Protein AF-A0A2M8DTI6-F1 (afdb_monomer_lite)

pLDDT: mean 88.86, std 4.62, range [56.59, 95.25]

Structure (mmCIF, N/CA/C/O backbone):
data_AF-A0A2M8DTI6-F1
#
_entry.id   AF-A0A2M8DTI6-F1
#
loop_
_atom_site.group_PDB
_atom_site.id
_atom_site.type_symbol
_atom_site.label_atom_id
_atom_site.label_alt_id
_atom_site.label_comp_id
_atom_site.label_asym_id
_atom_site.label_entity_id
_atom_site.label_seq_id
_atom_site.pdbx_PDB_ins_code
_atom_site.Cartn_x
_atom_site.Cartn_y
_atom_site.Cartn_z
_atom_site.occupancy
_atom_site.B_iso_or_equiv
_atom_site.auth_seq_id
_atom_site.auth_comp_id
_atom_site.auth_asym_id
_atom_site.auth_atom_id
_atom_site.pdbx_PDB_model_num
ATOM 1 N N . MET A 1 1 ? -1.797 -9.289 8.856 1.00 75.50 1 MET A N 1
ATOM 2 C CA . MET A 1 1 ? -1.494 -8.590 7.591 1.00 75.50 1 MET A CA 1
ATOM 3 C C . MET A 1 1 ? -0.466 -7.522 7.905 1.00 75.50 1 MET A C 1
ATOM 5 O O . MET A 1 1 ? -0.610 -6.855 8.918 1.00 75.50 1 MET A O 1
ATOM 9 N N . SER A 1 2 ? 0.569 -7.408 7.087 1.00 82.31 2 SER A N 1
ATOM 10 C CA . SER A 1 2 ? 1.575 -6.344 7.121 1.00 82.31 2 SER A CA 1
ATOM 11 C C . SER A 1 2 ? 1.813 -5.840 5.700 1.00 82.31 2 SER A C 1
ATOM 13 O O . SER A 1 2 ? 1.447 -6.525 4.740 1.00 82.31 2 SER A O 1
ATOM 15 N N . ASN A 1 3 ? 2.512 -4.713 5.567 1.00 80.06 3 ASN A N 1
ATOM 16 C CA . ASN A 1 3 ? 2.918 -4.168 4.270 1.00 80.06 3 ASN A CA 1
ATOM 17 C C . ASN A 1 3 ? 3.797 -5.120 3.424 1.00 80.06 3 ASN A C 1
ATOM 19 O O . ASN A 1 3 ? 4.052 -4.822 2.270 1.00 80.06 3 ASN A O 1
ATOM 23 N N . LEU A 1 4 ? 4.249 -6.257 3.973 1.00 82.75 4 LEU A N 1
ATOM 24 C CA . LEU A 1 4 ? 5.080 -7.252 3.278 1.00 82.75 4 LEU A CA 1
ATOM 25 C C . LEU A 1 4 ? 4.385 -8.610 3.096 1.00 82.75 4 LEU A C 1
ATOM 27 O O . LEU A 1 4 ? 4.936 -9.515 2.484 1.00 82.75 4 LEU A O 1
ATOM 31 N N . SER A 1 5 ? 3.187 -8.791 3.658 1.00 82.00 5 SER A N 1
ATOM 32 C CA . SER A 1 5 ? 2.543 -10.115 3.736 1.00 82.00 5 SER A CA 1
ATOM 33 C C . SER A 1 5 ? 1.843 -10.578 2.450 1.00 82.00 5 SER A C 1
ATOM 35 O O . SER A 1 5 ? 1.283 -11.674 2.422 1.00 82.00 5 SER A O 1
ATOM 37 N N . GLY A 1 6 ? 1.837 -9.749 1.404 1.00 80.38 6 GLY A N 1
ATOM 38 C CA . GLY A 1 6 ? 1.182 -10.066 0.139 1.00 80.38 6 GLY A CA 1
ATOM 39 C C . GLY A 1 6 ? 2.058 -10.955 -0.740 1.00 80.38 6 GLY A C 1
ATOM 40 O O . GLY A 1 6 ? 3.279 -10.952 -0.621 1.00 80.38 6 GLY A O 1
ATOM 41 N N . LYS A 1 7 ? 1.432 -11.726 -1.632 1.00 86.00 7 LYS A N 1
ATOM 42 C CA . LYS A 1 7 ? 2.158 -12.611 -2.553 1.00 86.00 7 LYS A CA 1
ATOM 43 C C . LYS A 1 7 ? 2.682 -11.817 -3.748 1.00 86.00 7 LYS A C 1
ATOM 45 O O . LYS A 1 7 ? 1.911 -11.104 -4.385 1.00 86.00 7 LYS A O 1
ATOM 50 N N . SER A 1 8 ? 3.962 -11.982 -4.059 1.00 86.94 8 SER A N 1
ATOM 51 C CA . SER A 1 8 ? 4.628 -11.421 -5.236 1.00 86.94 8 SER A CA 1
ATOM 52 C C . SER A 1 8 ? 5.887 -12.239 -5.541 1.00 86.94 8 SER A C 1
ATOM 54 O O . SER A 1 8 ? 6.405 -12.911 -4.649 1.00 86.94 8 SER A O 1
ATOM 56 N N . GLU A 1 9 ? 6.386 -12.195 -6.778 1.00 89.12 9 GLU A N 1
ATOM 57 C CA . GLU A 1 9 ? 7.766 -12.629 -7.059 1.00 89.12 9 GLU A CA 1
ATOM 58 C C . GLU A 1 9 ? 8.793 -11.551 -6.673 1.00 89.12 9 GLU A C 1
ATOM 60 O O . GLU A 1 9 ? 9.980 -11.852 -6.545 1.00 89.12 9 GLU A O 1
ATOM 65 N N . GLY A 1 10 ? 8.343 -10.314 -6.447 1.00 86.56 10 GLY A N 1
ATOM 66 C CA . GLY A 1 10 ? 9.198 -9.151 -6.254 1.00 86.56 10 GLY A CA 1
ATOM 67 C C . GLY A 1 10 ? 9.883 -8.723 -7.553 1.00 86.56 10 GLY A C 1
ATOM 68 O O . GLY A 1 10 ? 10.080 -9.512 -8.482 1.00 86.56 10 GLY A O 1
ATOM 69 N N . VAL A 1 11 ? 10.289 -7.455 -7.638 1.00 86.25 11 VAL A N 1
ATOM 70 C CA . VAL A 1 11 ? 10.930 -6.934 -8.861 1.00 86.25 11 VAL A CA 1
ATOM 71 C C . VAL A 1 11 ? 12.286 -7.601 -9.142 1.00 86.25 11 VAL A C 1
ATOM 73 O O . VAL A 1 11 ? 12.654 -7.789 -10.300 1.00 86.25 11 VAL A O 1
ATOM 76 N N . ARG A 1 12 ? 12.995 -8.046 -8.093 1.00 85.62 12 ARG A N 1
ATOM 77 C CA . ARG A 1 12 ? 14.302 -8.729 -8.179 1.00 85.62 12 ARG A CA 1
ATOM 78 C C . ARG A 1 12 ? 14.239 -10.236 -7.912 1.00 85.62 12 ARG A C 1
ATOM 80 O O . ARG A 1 12 ? 15.282 -10.852 -7.703 1.00 85.62 12 ARG A O 1
ATOM 87 N N . GLY A 1 13 ? 13.047 -10.834 -7.885 1.00 84.44 13 GLY A N 1
ATOM 88 C CA . GLY A 1 13 ? 12.897 -12.245 -7.515 1.00 84.44 13 GLY A CA 1
ATOM 89 C C . GLY A 1 13 ? 13.115 -12.516 -6.019 1.00 84.44 13 GLY A C 1
ATOM 90 O O . GLY A 1 13 ? 13.427 -13.644 -5.642 1.00 84.44 13 GLY A O 1
ATOM 91 N N . ASP A 1 14 ? 13.003 -11.492 -5.167 1.00 86.19 14 ASP A N 1
ATOM 92 C CA . ASP A 1 14 ? 13.166 -11.592 -3.710 1.00 86.19 14 ASP A CA 1
ATOM 93 C C . ASP A 1 14 ? 11.890 -12.067 -2.991 1.00 86.19 14 ASP A C 1
ATOM 95 O O . ASP A 1 14 ? 11.875 -12.194 -1.765 1.00 86.19 14 ASP A O 1
ATOM 99 N N . GLY A 1 15 ? 10.815 -12.327 -3.744 1.00 87.56 15 GLY A N 1
ATOM 100 C CA . GLY A 1 15 ? 9.532 -12.797 -3.227 1.00 87.56 15 GLY A CA 1
ATOM 101 C C . GLY A 1 15 ? 8.795 -11.776 -2.361 1.00 87.56 15 GLY A C 1
ATOM 102 O O . GLY A 1 15 ? 7.832 -12.141 -1.684 1.00 87.56 15 GLY A O 1
ATOM 103 N N . THR A 1 16 ? 9.247 -10.517 -2.333 1.00 86.12 16 THR A N 1
ATOM 104 C CA . THR A 1 16 ? 8.698 -9.502 -1.434 1.00 86.12 16 THR A CA 1
ATOM 105 C C . THR A 1 16 ? 7.716 -8.610 -2.174 1.00 86.12 16 THR A C 1
ATOM 107 O O . THR A 1 16 ? 8.055 -7.986 -3.176 1.00 86.12 16 THR A O 1
ATOM 110 N N . LYS A 1 17 ? 6.496 -8.504 -1.637 1.00 86.81 17 LYS A N 1
ATOM 111 C CA . LYS A 1 17 ? 5.517 -7.522 -2.096 1.00 86.81 17 LYS A CA 1
ATOM 112 C C . LYS A 1 17 ? 5.750 -6.181 -1.404 1.00 86.81 17 LYS A C 1
ATOM 114 O O . LYS A 1 17 ? 5.471 -6.055 -0.215 1.00 86.81 17 LYS A O 1
ATOM 119 N N . ILE A 1 18 ? 6.221 -5.194 -2.152 1.00 88.19 18 ILE A N 1
ATOM 120 C CA . ILE A 1 18 ? 6.416 -3.805 -1.719 1.00 88.19 18 ILE A CA 1
ATOM 121 C C . ILE A 1 18 ? 5.563 -2.810 -2.513 1.00 88.19 18 ILE A C 1
ATOM 123 O O . ILE A 1 18 ? 5.465 -1.653 -2.122 1.00 88.19 18 ILE A O 1
ATOM 127 N N . GLY A 1 19 ? 4.955 -3.232 -3.621 1.00 86.88 19 GLY A N 1
ATOM 128 C CA . GLY A 1 19 ? 4.090 -2.415 -4.458 1.00 86.88 19 GLY A CA 1
ATOM 129 C C . GLY A 1 19 ? 2.629 -2.426 -4.003 1.00 86.88 19 GLY A C 1
ATOM 130 O O . GLY A 1 19 ? 2.077 -3.461 -3.610 1.00 86.88 19 GLY A O 1
ATOM 131 N N . GLY A 1 20 ? 1.989 -1.260 -4.101 1.00 88.38 20 GLY A N 1
ATOM 132 C CA . GLY A 1 20 ? 0.596 -1.026 -3.713 1.00 88.38 20 GLY A CA 1
ATOM 133 C C . GLY A 1 20 ? 0.455 0.067 -2.654 1.00 88.38 20 GLY A C 1
ATOM 134 O O . GLY A 1 20 ? 1.436 0.645 -2.202 1.00 88.38 20 GLY A O 1
ATOM 135 N N . THR A 1 21 ? -0.768 0.327 -2.214 1.00 89.75 21 THR A N 1
ATOM 136 C CA . THR A 1 21 ? -1.074 1.264 -1.130 1.00 89.75 21 THR A CA 1
ATOM 137 C C . THR A 1 21 ? -0.676 0.680 0.224 1.00 89.75 21 THR A C 1
ATOM 139 O O . THR A 1 21 ? -1.098 -0.426 0.572 1.00 89.75 21 THR A O 1
ATOM 142 N N . ARG A 1 22 ? 0.106 1.429 1.015 1.00 90.50 22 ARG A N 1
ATOM 143 C CA . ARG A 1 22 ? 0.426 1.086 2.412 1.00 90.50 22 ARG A CA 1
ATOM 144 C C . ARG A 1 22 ? -0.842 0.948 3.247 1.00 90.50 22 ARG A C 1
ATOM 146 O O . ARG A 1 22 ? -1.789 1.716 3.075 1.00 90.50 22 ARG A O 1
ATOM 153 N N . VAL A 1 23 ? -0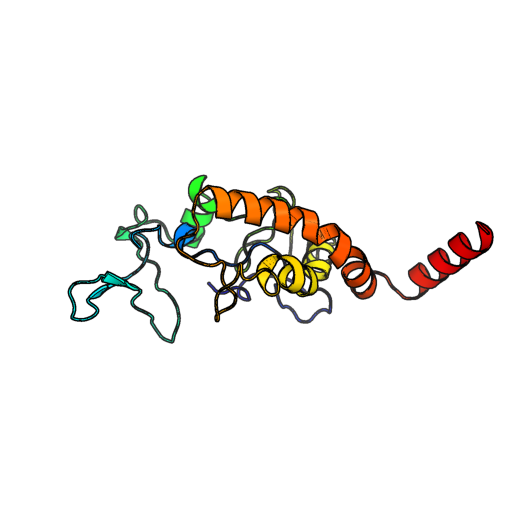.831 0.018 4.199 1.00 89.94 23 VAL A N 1
ATOM 154 C CA . VAL A 1 23 ? -1.959 -0.222 5.108 1.00 89.94 23 VAL A CA 1
ATOM 155 C C . VAL A 1 23 ? -2.384 1.085 5.794 1.00 89.94 23 VAL A C 1
ATOM 157 O O . VAL A 1 23 ? -1.556 1.800 6.353 1.00 89.94 23 VAL A O 1
ATOM 160 N N . ASP A 1 24 ? -3.680 1.396 5.745 1.00 90.81 24 ASP A N 1
ATOM 161 C CA . ASP A 1 24 ? -4.306 2.523 6.447 1.00 90.81 24 ASP A CA 1
ATOM 162 C C . ASP A 1 24 ? -5.150 1.991 7.611 1.00 90.81 24 ASP A C 1
ATOM 164 O O . ASP A 1 24 ? -6.193 1.365 7.412 1.00 90.81 24 ASP A O 1
ATOM 168 N N . LEU A 1 25 ? -4.695 2.216 8.843 1.00 91.12 25 LEU A N 1
ATOM 169 C CA . LEU A 1 25 ? -5.378 1.697 10.028 1.00 91.12 25 LEU A CA 1
ATOM 170 C C . LEU A 1 25 ? -6.750 2.337 10.258 1.00 91.12 25 LEU A C 1
ATOM 172 O O . LEU A 1 25 ? -7.614 1.668 10.813 1.00 91.12 25 LEU A O 1
ATOM 176 N N . ASP A 1 26 ? -7.005 3.565 9.800 1.00 91.88 26 ASP A N 1
ATOM 177 C CA . ASP A 1 26 ? -8.355 4.141 9.896 1.00 91.88 26 ASP A CA 1
ATOM 178 C C . ASP A 1 26 ? -9.311 3.498 8.904 1.00 91.88 26 ASP A C 1
ATOM 180 O O . ASP A 1 26 ? -10.499 3.346 9.183 1.00 91.88 26 ASP A O 1
ATOM 184 N N . GLY A 1 27 ? -8.797 3.102 7.744 1.00 90.69 27 GLY A N 1
ATOM 185 C CA . GLY A 1 27 ? -9.569 2.340 6.782 1.00 90.69 27 GLY A CA 1
ATOM 186 C C . GLY A 1 27 ? -9.832 0.913 7.272 1.00 90.69 27 GLY A C 1
ATOM 187 O O . GLY A 1 27 ? -10.981 0.474 7.285 1.00 90.69 27 GLY A O 1
ATOM 188 N N . VAL A 1 28 ? -8.809 0.215 7.779 1.00 91.75 28 VAL A N 1
ATOM 189 C CA . VAL A 1 28 ? -8.940 -1.162 8.291 1.00 91.75 28 VAL A CA 1
ATOM 190 C C . VAL A 1 28 ? -9.753 -1.209 9.585 1.00 91.75 28 VAL A C 1
ATOM 192 O O . VAL A 1 28 ? -10.766 -1.897 9.643 1.00 91.75 28 VAL A O 1
ATOM 195 N N . CYS A 1 29 ? -9.359 -0.472 10.621 1.00 93.12 29 CYS A N 1
ATOM 196 C CA . CYS A 1 29 ? -9.987 -0.539 11.942 1.00 93.12 29 CYS A CA 1
ATOM 197 C C . CYS A 1 29 ? -11.214 0.368 12.092 1.00 93.12 29 CYS A C 1
ATOM 199 O O . CYS A 1 29 ? -12.011 0.157 13.005 1.00 93.12 29 CYS A O 1
ATOM 201 N N . GLY A 1 30 ? -11.382 1.360 11.215 1.00 91.25 30 GLY A N 1
ATOM 202 C CA . GLY A 1 30 ? -12.280 2.489 11.454 1.00 91.25 30 GLY A CA 1
ATOM 203 C C . GLY A 1 30 ? -11.585 3.582 12.272 1.00 91.25 30 GLY A C 1
ATOM 204 O O . GLY A 1 30 ? -10.673 3.305 13.054 1.00 91.25 30 GLY A O 1
ATOM 205 N N . ALA A 1 31 ? -12.033 4.831 12.119 1.00 88.56 31 ALA A N 1
ATOM 206 C CA . ALA A 1 31 ? -11.515 5.963 12.899 1.00 88.56 31 ALA A CA 1
ATOM 207 C C . ALA A 1 31 ? -11.736 5.787 14.417 1.00 88.56 31 ALA A C 1
ATOM 209 O O . ALA A 1 31 ? -10.962 6.285 15.222 1.00 88.56 31 ALA A O 1
ATOM 210 N N . ASP A 1 32 ? -12.766 5.033 14.804 1.00 89.19 32 ASP A N 1
ATOM 211 C CA . ASP A 1 32 ? -13.113 4.662 16.179 1.00 89.19 32 ASP A CA 1
ATOM 212 C C . ASP A 1 32 ? -12.518 3.310 16.620 1.00 89.19 32 ASP A C 1
ATOM 214 O O . ASP A 1 32 ? -12.811 2.825 17.712 1.00 89.19 32 ASP A O 1
ATOM 218 N N . ASN A 1 33 ? -11.683 2.689 15.781 1.00 92.50 33 ASN A N 1
ATOM 219 C CA . ASN A 1 33 ? -11.110 1.355 15.971 1.00 92.50 33 ASN A CA 1
ATOM 220 C C . ASN A 1 33 ? -12.132 0.213 16.096 1.00 92.50 33 ASN A C 1
ATOM 222 O O . ASN A 1 33 ? -11.754 -0.873 16.531 1.00 92.50 33 ASN A O 1
ATOM 226 N N . LYS A 1 34 ? -13.401 0.405 15.708 1.00 92.50 34 LYS A N 1
ATOM 227 C CA . LYS A 1 34 ? -14.461 -0.589 15.938 1.00 92.50 34 LYS A CA 1
ATOM 228 C C . LYS A 1 34 ? -14.157 -1.981 15.375 1.00 92.50 34 LYS A C 1
ATOM 230 O O . LYS A 1 34 ? -14.599 -2.953 15.962 1.00 92.50 34 LYS A O 1
ATOM 235 N N . ARG A 1 35 ? -13.407 -2.089 14.268 1.00 94.50 35 ARG A N 1
ATOM 236 C CA . ARG A 1 35 ? -13.058 -3.364 13.598 1.00 94.50 35 ARG A CA 1
ATOM 237 C C . ARG A 1 35 ? -11.782 -4.020 14.134 1.00 94.50 35 ARG A C 1
ATOM 239 O O . ARG A 1 35 ? -11.325 -5.025 13.590 1.00 94.50 35 ARG A O 1
ATOM 246 N N . CYS A 1 36 ? -11.170 -3.453 15.167 1.00 95.12 36 CYS A N 1
ATOM 247 C CA . CYS A 1 36 ? -9.929 -3.950 15.745 1.00 95.12 36 CYS A CA 1
ATOM 248 C C . CYS A 1 36 ? -10.047 -4.085 17.262 1.00 95.12 36 CYS A C 1
ATOM 250 O O . CYS A 1 36 ? -10.804 -3.374 17.920 1.00 95.12 36 CYS A O 1
ATOM 252 N N . VAL A 1 37 ? -9.268 -5.003 17.834 1.00 95.25 37 VAL A N 1
ATOM 253 C CA . VAL A 1 37 ? -9.266 -5.213 19.284 1.00 95.25 37 VAL A CA 1
ATOM 254 C C . VAL A 1 37 ? -8.684 -3.976 19.963 1.00 95.25 37 VAL A C 1
ATOM 256 O O . VAL A 1 37 ? -7.622 -3.474 19.582 1.00 95.25 37 VAL A O 1
ATOM 259 N N . THR A 1 38 ? -9.387 -3.489 20.981 1.00 94.44 38 THR A N 1
ATOM 260 C CA . THR A 1 38 ? -8.988 -2.323 21.772 1.00 94.44 38 THR A CA 1
ATOM 261 C C . THR A 1 38 ? -8.901 -2.662 23.252 1.00 94.44 38 THR A C 1
ATOM 263 O O . THR A 1 38 ? -9.608 -3.543 23.740 1.00 94.44 38 THR A O 1
ATOM 266 N N . 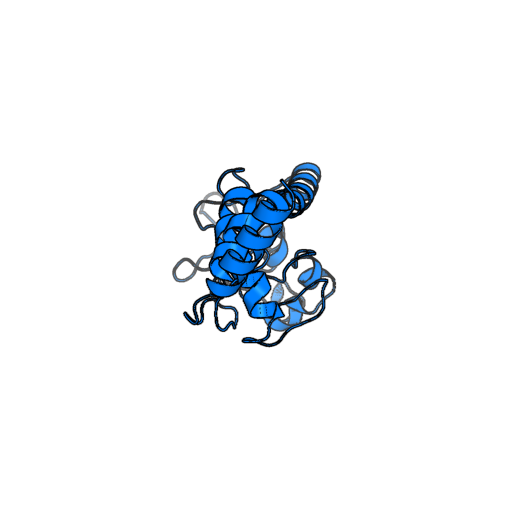LYS A 1 39 ? -8.063 -1.919 23.971 1.00 92.75 39 LYS A N 1
ATOM 267 C CA . LYS A 1 39 ? -7.955 -1.933 25.432 1.00 92.75 39 LYS A CA 1
ATOM 268 C C . LYS A 1 39 ? -8.018 -0.517 25.987 1.00 92.75 39 LYS A C 1
ATOM 270 O O . LYS A 1 39 ? -7.773 0.442 25.261 1.00 92.75 39 LYS A O 1
ATOM 275 N N . ASP A 1 40 ? -8.344 -0.407 27.266 1.00 90.12 40 ASP A N 1
ATOM 276 C CA . ASP A 1 40 ? -8.246 0.853 28.000 1.00 90.12 40 ASP A CA 1
ATOM 277 C C . ASP A 1 40 ? -6.769 1.164 28.291 1.00 90.12 40 ASP A C 1
ATOM 279 O O . ASP A 1 40 ? -6.007 0.267 28.667 1.00 90.12 40 ASP A O 1
ATOM 283 N N . ASP A 1 41 ? -6.356 2.412 28.088 1.00 88.19 41 ASP A N 1
ATOM 284 C CA . ASP A 1 41 ? -5.008 2.895 28.407 1.00 88.19 41 ASP A CA 1
ATOM 285 C C . ASP A 1 41 ? -4.809 3.210 29.903 1.00 88.19 41 ASP A C 1
ATOM 287 O O . ASP A 1 41 ? -3.712 3.589 30.314 1.00 88.19 41 ASP A O 1
ATOM 291 N N . GLY A 1 42 ? -5.850 3.042 30.724 1.00 84.56 42 GLY A N 1
ATOM 292 C CA . GLY A 1 42 ? -5.877 3.382 32.145 1.00 84.56 42 GLY A CA 1
ATOM 293 C C . GLY A 1 42 ? -6.313 4.823 32.424 1.00 84.56 42 GLY A C 1
ATOM 294 O O . GLY A 1 42 ? -6.529 5.170 33.584 1.00 84.56 42 GLY A O 1
ATOM 295 N N . ASN A 1 43 ? -6.487 5.642 31.384 1.00 85.31 43 ASN A N 1
ATOM 296 C CA . ASN A 1 43 ? -6.984 7.016 31.453 1.00 85.31 43 ASN A CA 1
ATOM 297 C C . ASN A 1 43 ? -8.393 7.149 30.849 1.00 85.31 43 ASN A C 1
ATOM 299 O O . ASN A 1 43 ? -8.879 8.266 30.663 1.00 85.31 43 ASN A O 1
ATOM 303 N N . GLY A 1 44 ? -9.052 6.024 30.544 1.00 79.94 44 GLY A N 1
ATOM 304 C CA . GLY A 1 44 ? -10.377 5.990 29.933 1.00 79.94 44 GLY A CA 1
ATOM 305 C C . GLY A 1 44 ? -10.364 6.131 28.410 1.00 79.94 44 GLY A C 1
ATOM 306 O O . GLY A 1 44 ? -11.436 6.265 27.815 1.00 79.94 44 GLY A O 1
ATOM 307 N N . ASN A 1 45 ? -9.192 6.092 27.760 1.00 83.94 45 ASN A N 1
ATOM 308 C CA . ASN A 1 45 ? -9.111 6.076 26.301 1.00 83.94 45 ASN A CA 1
ATOM 309 C C . ASN A 1 45 ? -9.001 4.639 25.791 1.00 83.94 45 ASN A C 1
ATOM 311 O O . ASN A 1 45 ? -8.206 3.837 26.284 1.00 83.94 45 ASN A O 1
ATOM 315 N N . ARG A 1 46 ? -9.757 4.316 24.736 1.00 86.44 46 ARG A N 1
ATOM 316 C CA . ARG A 1 46 ? -9.625 3.032 24.039 1.00 86.44 46 ARG A CA 1
ATOM 317 C C . ARG A 1 46 ? -8.526 3.117 22.989 1.00 86.44 46 ARG A C 1
ATOM 319 O O . ARG A 1 46 ? -8.683 3.784 21.970 1.00 86.44 46 ARG A O 1
ATOM 326 N N . ILE A 1 47 ? -7.444 2.389 23.219 1.00 89.12 47 ILE A N 1
ATOM 327 C CA . ILE A 1 47 ? -6.310 2.258 22.302 1.00 89.12 47 ILE A CA 1
ATOM 328 C C . ILE A 1 47 ? -6.295 0.872 21.657 1.00 89.12 47 ILE A C 1
ATOM 330 O O . ILE A 1 47 ? -6.893 -0.069 22.177 1.00 89.12 47 ILE A O 1
ATOM 334 N N . LEU A 1 48 ? -5.608 0.726 20.523 1.00 91.56 48 LEU A N 1
ATOM 335 C CA . LEU A 1 48 ? -5.427 -0.577 19.879 1.00 91.56 48 LEU A CA 1
ATOM 336 C C . LEU A 1 48 ? -4.663 -1.530 20.805 1.00 91.56 48 LEU A C 1
ATOM 338 O O . LEU A 1 48 ? -3.591 -1.195 21.315 1.00 91.56 48 LEU A O 1
ATOM 342 N N . ASP A 1 49 ? -5.200 -2.733 21.000 1.00 93.44 49 ASP A N 1
ATOM 343 C CA . ASP A 1 49 ? -4.488 -3.775 21.725 1.00 93.44 49 ASP A CA 1
ATOM 344 C C . ASP A 1 49 ? -3.552 -4.513 20.771 1.00 93.44 49 ASP A C 1
ATOM 346 O O . ASP A 1 49 ? -3.973 -5.336 19.952 1.00 93.44 49 ASP A O 1
ATOM 350 N N . LEU A 1 50 ? -2.269 -4.170 20.843 1.00 90.88 50 LEU A N 1
ATOM 351 C CA . LEU A 1 50 ? -1.246 -4.776 20.006 1.00 90.88 50 LEU A CA 1
ATOM 352 C C . LEU A 1 50 ? -0.805 -6.118 20.589 1.00 90.88 50 LEU A C 1
ATOM 354 O O . LEU A 1 50 ? -0.387 -6.193 21.745 1.00 90.88 50 LEU A O 1
ATOM 358 N N . LYS A 1 51 ? -0.818 -7.154 19.752 1.00 90.12 51 LYS A N 1
ATOM 359 C CA . LYS A 1 51 ? -0.225 -8.456 20.054 1.00 90.12 51 LYS A CA 1
ATOM 360 C C . LYS A 1 51 ? 1.040 -8.614 19.229 1.00 90.12 51 LYS A C 1
ATOM 362 O O . LYS A 1 51 ? 0.981 -8.551 18.005 1.00 90.12 51 LYS A O 1
ATOM 367 N N . ASP A 1 52 ? 2.176 -8.768 19.903 1.00 87.00 52 ASP A N 1
ATOM 368 C CA . ASP A 1 52 ? 3.499 -8.860 19.269 1.00 87.00 52 ASP A CA 1
ATOM 369 C C . ASP A 1 52 ? 3.790 -7.677 18.320 1.00 87.00 52 ASP A C 1
ATOM 371 O O . ASP A 1 52 ? 4.368 -7.832 17.247 1.00 87.00 52 ASP A O 1
ATOM 375 N N . GLY A 1 53 ? 3.329 -6.477 18.697 1.00 84.00 53 GLY A N 1
ATOM 376 C CA . GLY A 1 53 ? 3.456 -5.257 17.891 1.00 84.00 53 GLY A CA 1
ATOM 377 C C . GLY A 1 53 ? 2.466 -5.144 16.725 1.00 84.00 53 GLY A C 1
ATOM 378 O O . GLY A 1 53 ? 2.474 -4.136 16.028 1.00 84.00 53 GLY A O 1
ATOM 379 N N . ALA A 1 54 ? 1.588 -6.129 16.518 1.00 86.25 54 ALA A N 1
ATOM 380 C CA . ALA A 1 54 ? 0.606 -6.131 15.441 1.00 86.25 54 ALA A CA 1
ATOM 381 C C . ALA A 1 54 ? -0.811 -5.811 15.934 1.00 86.25 54 ALA A C 1
ATOM 383 O O . ALA A 1 54 ? -1.244 -6.246 17.004 1.00 86.25 54 ALA A O 1
ATOM 384 N N . VAL A 1 55 ? -1.562 -5.092 15.099 1.00 91.12 55 VAL A N 1
ATOM 385 C CA . VAL A 1 55 ? -2.993 -4.853 15.302 1.00 91.12 55 VAL A CA 1
ATOM 386 C C . VAL A 1 55 ? -3.778 -6.151 15.124 1.00 91.12 55 VAL A C 1
ATOM 388 O O . VAL A 1 55 ? -3.525 -6.935 14.206 1.00 91.12 55 VAL A O 1
ATOM 391 N N . GLN A 1 56 ? -4.763 -6.357 15.993 1.00 93.44 56 GLN A N 1
ATOM 392 C CA . GLN A 1 56 ? -5.620 -7.535 15.988 1.00 93.44 56 GLN A CA 1
ATOM 393 C C . GLN A 1 56 ? -6.979 -7.198 15.367 1.00 93.44 56 GLN A C 1
ATOM 395 O O . GLN A 1 56 ? -7.636 -6.246 15.783 1.00 93.44 56 GLN A O 1
ATOM 400 N N . TRP A 1 57 ? -7.402 -7.992 14.383 1.00 94.25 57 TRP A N 1
ATOM 401 C CA . TRP A 1 57 ? -8.719 -7.866 13.755 1.00 94.25 57 TRP A CA 1
ATOM 402 C C . TRP A 1 57 ? -9.818 -8.362 14.693 1.00 94.25 57 TRP A C 1
ATOM 404 O O . TRP A 1 57 ? -9.727 -9.484 15.197 1.00 94.25 57 TRP A O 1
ATOM 414 N N . ASP A 1 58 ? -10.870 -7.566 14.867 1.00 94.56 58 ASP A N 1
ATOM 415 C CA . ASP A 1 58 ? -12.063 -7.955 15.610 1.00 94.56 58 ASP A CA 1
ATOM 416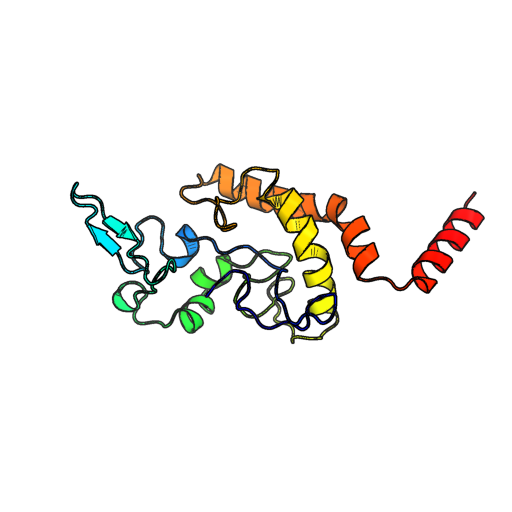 C C . ASP A 1 58 ? -13.226 -8.222 14.649 1.00 94.56 58 ASP A C 1
ATOM 418 O O . ASP A 1 58 ? -13.789 -7.315 14.035 1.00 94.56 58 ASP A O 1
ATOM 422 N N . ARG A 1 59 ? -13.610 -9.498 14.542 1.00 93.06 59 ARG A N 1
ATOM 423 C CA . ARG A 1 59 ? -14.736 -9.914 13.699 1.00 93.06 59 ARG A CA 1
ATOM 424 C C . ARG A 1 59 ? -16.061 -9.352 14.202 1.00 93.06 59 ARG A C 1
ATOM 426 O O . ARG A 1 59 ? -16.916 -9.045 13.378 1.00 93.06 59 ARG A O 1
ATOM 433 N N . ALA A 1 60 ? -16.237 -9.204 15.517 1.00 91.31 60 ALA A N 1
ATOM 434 C CA . ALA A 1 60 ? -17.489 -8.707 16.081 1.00 91.31 60 ALA A CA 1
ATOM 435 C C . ALA A 1 60 ? -17.773 -7.269 15.623 1.00 91.31 60 ALA A C 1
ATOM 437 O O . ALA A 1 60 ? -18.917 -6.917 15.348 1.00 91.31 60 ALA A O 1
ATOM 438 N N . GLY A 1 61 ? -16.719 -6.469 15.465 1.00 89.31 61 GLY A N 1
ATOM 439 C CA . GLY A 1 61 ? -16.789 -5.111 14.936 1.00 89.31 61 GLY A CA 1
ATOM 440 C C . GLY A 1 61 ? -16.892 -4.989 13.415 1.00 89.31 61 GLY A C 1
ATOM 441 O O . GLY A 1 61 ? -17.047 -3.878 12.907 1.00 89.31 61 GLY A O 1
ATOM 442 N N . ALA A 1 62 ? -16.792 -6.105 12.689 1.00 92.38 62 ALA A N 1
ATOM 443 C CA . ALA A 1 62 ? -16.743 -6.169 11.230 1.00 92.38 62 ALA A CA 1
ATOM 444 C C . ALA A 1 62 ? -17.794 -7.131 10.649 1.00 92.38 62 ALA A C 1
ATOM 446 O O . ALA A 1 62 ? -17.489 -7.919 9.755 1.00 92.38 62 ALA A O 1
ATOM 447 N N . ASP A 1 63 ? -19.015 -7.117 11.191 1.00 93.00 63 ASP A N 1
ATOM 448 C CA . ASP A 1 63 ? -20.141 -7.951 10.735 1.00 93.00 63 ASP A CA 1
ATOM 449 C C . ASP A 1 63 ? -19.820 -9.459 10.694 1.00 93.00 63 ASP A C 1
ATOM 451 O O . ASP A 1 63 ? -20.287 -10.207 9.836 1.00 93.00 63 ASP A O 1
ATOM 455 N N . ASN A 1 64 ? -18.989 -9.920 11.634 1.00 94.06 64 ASN A N 1
ATOM 456 C CA . ASN A 1 64 ? -18.447 -11.279 11.717 1.00 94.06 64 ASN A CA 1
ATOM 457 C C . ASN A 1 64 ? -17.595 -11.725 10.513 1.00 94.06 64 ASN A C 1
ATOM 459 O O . ASN A 1 64 ? -17.261 -12.910 10.401 1.00 94.06 64 ASN A O 1
ATOM 463 N N . LEU A 1 65 ? -17.172 -10.799 9.649 1.00 94.81 65 LEU A N 1
ATOM 464 C CA . LEU A 1 65 ? -16.289 -11.088 8.525 1.00 94.81 65 LEU A CA 1
ATOM 465 C C . LEU A 1 65 ? -14.844 -11.295 8.988 1.00 94.81 65 LEU A C 1
ATOM 467 O O . LEU A 1 65 ? -14.329 -10.634 9.896 1.00 94.81 65 LEU A O 1
ATOM 471 N N . SER A 1 66 ? -14.148 -12.216 8.320 1.00 94.06 66 SER A N 1
ATOM 472 C CA . SER A 1 66 ? -12.689 -12.260 8.392 1.00 94.06 66 SER A CA 1
ATOM 473 C C . SER A 1 66 ? -12.104 -11.019 7.705 1.00 94.06 66 SER A C 1
ATOM 475 O O . SER A 1 66 ? -12.735 -10.466 6.807 1.00 94.06 66 SER A O 1
ATOM 477 N N . LEU A 1 67 ? -10.883 -10.601 8.062 1.00 90.94 67 LEU A N 1
ATOM 478 C CA . LEU A 1 67 ? -10.205 -9.502 7.357 1.00 90.94 67 LEU A CA 1
ATOM 479 C C . LEU A 1 67 ? -10.154 -9.759 5.841 1.00 90.94 67 LEU A C 1
ATOM 481 O O . LEU A 1 67 ? -10.423 -8.861 5.053 1.00 90.94 67 LEU A O 1
ATOM 485 N N . ALA A 1 68 ? -9.864 -10.996 5.431 1.00 89.88 68 ALA A N 1
ATOM 486 C CA . ALA A 1 68 ? -9.786 -11.367 4.021 1.00 89.88 68 ALA A CA 1
ATOM 487 C C . ALA A 1 68 ? -11.132 -11.240 3.288 1.00 89.88 68 ALA A C 1
ATOM 489 O O . ALA A 1 68 ? -11.147 -10.906 2.107 1.00 89.88 68 ALA A O 1
ATOM 490 N N . ASP A 1 69 ? -12.252 -11.496 3.966 1.00 92.44 69 ASP A N 1
ATOM 491 C CA . ASP A 1 69 ? -13.582 -11.348 3.371 1.00 92.44 69 ASP A CA 1
ATOM 492 C C . ASP A 1 69 ? -14.067 -9.900 3.418 1.00 92.44 69 ASP A C 1
ATOM 494 O O . ASP A 1 69 ? -14.650 -9.424 2.448 1.00 92.44 69 ASP A O 1
ATOM 498 N N . TRP A 1 70 ? -13.748 -9.162 4.484 1.00 93.56 70 TRP A N 1
ATOM 499 C CA . TRP A 1 70 ? -14.026 -7.730 4.562 1.00 93.56 70 TRP A CA 1
ATOM 500 C C . TRP A 1 70 ? -13.291 -6.949 3.466 1.00 93.56 70 TRP A C 1
ATOM 502 O O . TRP A 1 70 ? -13.886 -6.077 2.837 1.00 93.56 70 TRP A O 1
ATOM 512 N N . LEU A 1 71 ? -12.043 -7.313 3.148 1.00 90.62 71 LEU A N 1
ATOM 513 C CA . LEU A 1 71 ? -11.282 -6.706 2.049 1.00 90.62 71 LEU A CA 1
ATOM 514 C C . LEU A 1 71 ? -11.950 -6.866 0.673 1.00 90.62 71 LEU A C 1
ATOM 516 O O . LEU A 1 71 ? -11.634 -6.103 -0.233 1.00 90.62 71 LEU A O 1
ATOM 520 N N . LYS A 1 72 ? -12.879 -7.814 0.502 1.00 89.50 72 LYS A N 1
ATOM 521 C CA . LYS A 1 72 ? -13.644 -8.012 -0.744 1.00 89.50 72 LYS A CA 1
ATOM 522 C C . LYS A 1 72 ? -14.925 -7.174 -0.807 1.00 89.50 72 LYS A C 1
ATOM 524 O O . LYS A 1 72 ? -15.579 -7.160 -1.843 1.00 89.50 72 LYS A O 1
ATOM 529 N N . THR A 1 73 ? -15.311 -6.520 0.288 1.00 91.44 73 THR A N 1
ATOM 530 C CA . THR A 1 73 ? -16.474 -5.621 0.324 1.00 91.44 73 THR A CA 1
ATOM 531 C C . THR A 1 73 ? -16.161 -4.291 -0.359 1.00 91.44 73 THR A C 1
ATOM 533 O O . THR A 1 73 ? -14.996 -3.912 -0.480 1.00 91.44 73 THR A O 1
ATOM 536 N N . ASP A 1 74 ? -17.194 -3.528 -0.720 1.00 89.50 74 ASP A N 1
ATOM 537 C CA . ASP A 1 74 ? -17.030 -2.177 -1.274 1.00 89.50 74 ASP A CA 1
ATOM 538 C C . ASP A 1 74 ? -16.272 -1.233 -0.325 1.00 89.50 74 ASP A C 1
ATOM 540 O O . ASP A 1 74 ? -15.574 -0.328 -0.777 1.00 89.50 74 ASP A O 1
ATOM 544 N N . GLU A 1 75 ? -16.401 -1.413 0.996 1.00 89.50 75 GLU A N 1
ATOM 545 C CA . GLU A 1 75 ? -15.632 -0.637 1.976 1.00 89.50 75 GLU A CA 1
ATOM 546 C C . GLU A 1 75 ? -14.158 -1.060 1.972 1.00 89.50 75 GLU A C 1
ATOM 548 O O . GLU A 1 75 ? -13.278 -0.205 1.905 1.00 89.50 75 GLU A O 1
ATOM 553 N N . GLY A 1 76 ? -13.890 -2.367 1.975 1.00 88.81 76 GLY A N 1
ATOM 554 C CA . GLY A 1 76 ? -12.535 -2.913 1.941 1.00 88.81 76 GLY A CA 1
ATOM 555 C C . GLY A 1 76 ? -11.781 -2.588 0.652 1.00 88.81 76 GLY A C 1
ATOM 556 O O . GLY A 1 76 ? -10.594 -2.283 0.701 1.00 88.81 76 GLY A O 1
ATOM 557 N N . GLN A 1 77 ? -12.460 -2.565 -0.496 1.00 87.88 77 GLN A N 1
ATOM 558 C CA . GLN A 1 77 ? -11.846 -2.238 -1.787 1.00 87.88 77 GLN A CA 1
ATOM 559 C C . GLN A 1 77 ? -11.431 -0.763 -1.906 1.00 87.88 77 GLN A C 1
ATOM 561 O O . GLN A 1 77 ? -10.503 -0.458 -2.650 1.00 87.88 77 GLN A O 1
ATOM 566 N N . LYS A 1 78 ? -12.018 0.153 -1.118 1.00 87.31 78 LYS A N 1
ATOM 567 C CA . LYS A 1 78 ? -11.580 1.568 -1.060 1.00 87.31 78 LYS A CA 1
ATOM 568 C C . LYS A 1 78 ? -10.175 1.749 -0.484 1.00 87.31 78 LYS A C 1
ATOM 570 O O . LYS A 1 78 ? -9.613 2.833 -0.579 1.00 87.31 78 LYS A O 1
ATOM 575 N N . MET A 1 79 ? -9.622 0.705 0.128 1.00 85.56 79 MET A N 1
ATOM 576 C CA . MET A 1 79 ? -8.245 0.684 0.615 1.00 85.56 79 MET A CA 1
ATOM 577 C C . MET A 1 79 ? -7.221 0.555 -0.518 1.00 85.56 79 MET A C 1
ATOM 579 O O . MET A 1 79 ? -6.050 0.882 -0.324 1.00 85.56 79 MET A O 1
ATOM 583 N N . ALA A 1 80 ? -7.631 0.031 -1.677 1.00 86.00 80 ALA A N 1
ATOM 584 C CA . ALA A 1 80 ? -6.760 -0.089 -2.834 1.00 86.00 80 ALA A CA 1
ATOM 585 C C . ALA A 1 80 ? -6.551 1.284 -3.482 1.00 86.00 80 ALA A C 1
ATOM 587 O O . ALA A 1 80 ? -7.468 2.099 -3.569 1.00 86.00 80 ALA A O 1
ATOM 588 N N . GLY A 1 81 ? -5.331 1.538 -3.949 1.00 81.25 81 GLY A N 1
ATOM 589 C CA . GLY A 1 81 ? -5.032 2.708 -4.762 1.00 81.25 81 GLY A CA 1
ATOM 590 C C . GLY A 1 81 ? -5.392 2.462 -6.225 1.00 81.25 81 GLY A C 1
ATOM 591 O O . GLY A 1 81 ? -5.474 1.327 -6.694 1.00 81.25 81 GLY A O 1
ATOM 592 N N . LEU A 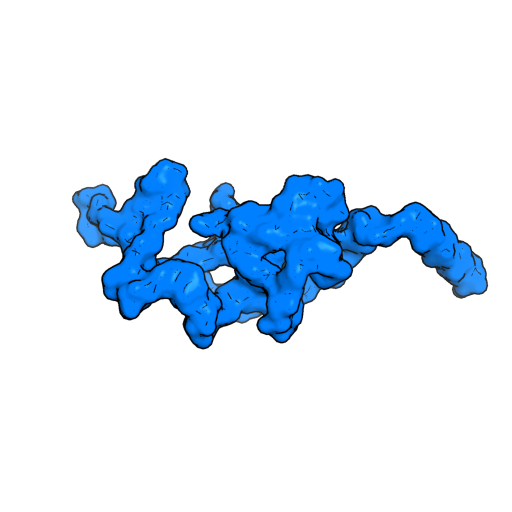1 82 ? -5.552 3.540 -6.990 1.00 75.75 82 LEU A N 1
ATOM 593 C CA . LEU A 1 82 ? -5.856 3.444 -8.420 1.00 75.75 82 LEU A CA 1
ATOM 594 C C . LEU A 1 82 ? -4.773 2.674 -9.202 1.00 75.75 82 LEU A C 1
ATOM 596 O O . LEU A 1 82 ? -5.077 1.877 -10.090 1.00 75.75 82 LEU A O 1
ATOM 600 N N . THR A 1 83 ? -3.506 2.910 -8.862 1.00 74.88 83 THR A N 1
ATOM 601 C CA . THR A 1 83 ? -2.329 2.365 -9.557 1.00 74.88 83 THR A CA 1
ATOM 602 C C . THR A 1 83 ? -1.735 1.127 -8.88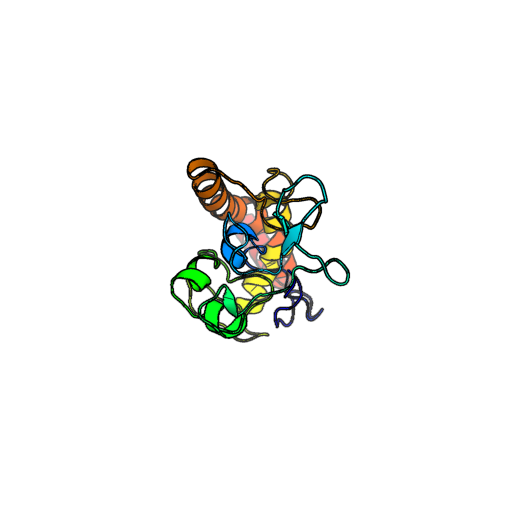1 1.00 74.88 83 THR A C 1
ATOM 604 O O . THR A 1 83 ? -0.739 0.594 -9.366 1.00 74.88 83 THR A O 1
ATOM 607 N N . GLY A 1 84 ? -2.338 0.641 -7.792 1.00 79.00 84 GLY A N 1
ATOM 608 C CA . GLY A 1 84 ? -1.856 -0.525 -7.060 1.00 79.00 84 GLY A CA 1
ATOM 609 C C . GLY A 1 84 ? -2.824 -0.987 -5.971 1.00 79.00 84 GLY A C 1
ATOM 610 O O . GLY A 1 84 ? -3.485 -0.179 -5.327 1.00 79.00 84 GLY A O 1
ATOM 611 N N . GLY A 1 85 ? -2.893 -2.300 -5.755 1.00 85.38 85 GLY A N 1
ATOM 612 C CA . GLY A 1 85 ? -3.705 -2.908 -4.694 1.00 85.38 85 GLY A CA 1
ATOM 613 C C . GLY A 1 85 ? -3.223 -2.579 -3.283 1.00 85.38 85 GLY A C 1
ATOM 614 O O . GLY A 1 85 ? -2.365 -1.729 -3.078 1.00 85.38 85 GLY A O 1
ATOM 615 N N . ILE A 1 86 ? -3.761 -3.269 -2.286 1.00 87.31 86 ILE A N 1
ATOM 616 C CA . ILE A 1 86 ? -3.381 -3.062 -0.884 1.00 87.31 86 ILE A CA 1
ATOM 617 C C . ILE A 1 86 ? -2.094 -3.845 -0.608 1.00 87.31 86 ILE A C 1
ATOM 619 O O . ILE A 1 86 ? -2.032 -5.052 -0.863 1.00 87.31 86 ILE A O 1
ATOM 623 N N . GLN A 1 87 ? -1.070 -3.194 -0.057 1.00 84.69 87 GLN A N 1
ATOM 624 C CA . GLN A 1 87 ? 0.124 -3.901 0.404 1.00 84.69 87 GLN A CA 1
ATOM 625 C C . GLN A 1 87 ? -0.258 -4.890 1.510 1.00 84.69 87 GLN A C 1
ATOM 627 O O . GLN A 1 87 ? -0.941 -4.547 2.474 1.00 84.69 87 GLN A O 1
ATOM 632 N N . GLY A 1 88 ? 0.171 -6.142 1.362 1.00 82.38 88 GLY A N 1
ATOM 633 C CA . GLY A 1 88 ? -0.255 -7.225 2.250 1.00 82.38 88 GLY A CA 1
ATOM 634 C C . GLY A 1 88 ? -1.459 -8.037 1.766 1.00 82.38 88 GLY A C 1
ATOM 635 O O . GLY A 1 88 ? -1.752 -9.065 2.374 1.00 82.38 88 GLY A O 1
ATOM 636 N N . ALA A 1 89 ? -2.126 -7.619 0.686 1.00 85.81 89 ALA A N 1
ATOM 637 C CA . ALA A 1 89 ? -3.237 -8.336 0.062 1.00 85.81 89 ALA A CA 1
ATOM 638 C C . ALA A 1 89 ? -2.894 -8.788 -1.373 1.00 85.81 89 ALA A C 1
ATOM 640 O O . ALA A 1 89 ? -1.743 -8.713 -1.814 1.00 85.81 89 ALA A O 1
ATOM 641 N N . GLU A 1 90 ? -3.898 -9.304 -2.087 1.00 84.19 90 GLU A N 1
ATOM 642 C CA . GLU A 1 90 ? -3.794 -9.616 -3.514 1.00 84.19 90 GLU A CA 1
ATOM 643 C C . GLU A 1 90 ? -3.510 -8.343 -4.327 1.00 84.19 90 GLU A C 1
ATOM 645 O O . GLU A 1 90 ? -4.068 -7.275 -4.066 1.00 84.19 90 GLU A O 1
ATOM 650 N N . GLY A 1 91 ? -2.596 -8.450 -5.292 1.00 85.06 91 GLY A N 1
ATOM 651 C CA . GLY A 1 91 ? -2.206 -7.329 -6.134 1.00 85.06 91 GLY A CA 1
ATOM 652 C C . GLY A 1 91 ? -3.284 -6.987 -7.158 1.00 85.06 91 GLY A C 1
ATOM 653 O O . GLY A 1 91 ? -3.816 -7.874 -7.822 1.00 85.06 91 GLY A O 1
ATOM 654 N N . THR A 1 92 ? -3.568 -5.694 -7.321 1.00 87.19 92 THR A N 1
ATOM 655 C CA . THR A 1 92 ? -4.488 -5.186 -8.347 1.00 87.19 92 THR A CA 1
ATOM 656 C C . THR A 1 92 ? -3.872 -4.033 -9.133 1.00 87.19 92 THR A C 1
ATOM 658 O O . THR A 1 92 ? -3.127 -3.233 -8.567 1.00 87.19 92 THR A O 1
ATOM 661 N N . LEU A 1 93 ? -4.234 -3.901 -10.409 1.00 87.00 93 LEU A N 1
ATOM 662 C CA . LEU A 1 93 ? -3.939 -2.741 -11.253 1.00 87.00 93 LEU A CA 1
ATOM 663 C C . LEU A 1 93 ? -5.260 -2.202 -11.806 1.00 87.00 93 LEU A C 1
ATOM 665 O O . LEU A 1 93 ? -5.990 -2.954 -12.448 1.00 87.00 93 LEU A O 1
ATOM 669 N N . PHE A 1 94 ? -5.597 -0.937 -11.535 1.00 84.00 94 PHE A N 1
ATOM 670 C CA . PHE A 1 94 ? -6.915 -0.370 -11.869 1.00 84.00 94 PHE A CA 1
ATOM 671 C C . PHE A 1 94 ? -8.089 -1.220 -11.339 1.00 84.00 94 PHE A C 1
ATOM 673 O O . PHE A 1 94 ? -9.098 -1.401 -12.015 1.00 84.00 94 PHE A O 1
ATOM 680 N N . GLY A 1 95 ? -7.924 -1.799 -10.143 1.00 81.69 95 GLY A N 1
ATOM 681 C CA . GLY A 1 95 ? -8.905 -2.693 -9.514 1.00 81.69 95 GLY A CA 1
ATOM 682 C C . GLY A 1 95 ? -8.968 -4.114 -10.093 1.00 81.69 95 GLY A C 1
ATOM 683 O O . GLY A 1 95 ? -9.714 -4.940 -9.579 1.00 81.69 95 GLY A O 1
ATOM 684 N N . ILE A 1 96 ? -8.183 -4.434 -11.126 1.00 84.94 96 ILE A N 1
ATOM 685 C CA . ILE A 1 96 ? -8.145 -5.773 -11.729 1.00 84.94 96 ILE A CA 1
ATOM 686 C C . ILE A 1 96 ? -7.047 -6.602 -11.044 1.00 84.94 96 ILE A C 1
ATOM 688 O O . ILE A 1 96 ? -5.885 -6.182 -11.079 1.00 84.94 96 ILE A O 1
ATOM 692 N N . PRO A 1 97 ? -7.370 -7.763 -10.438 1.00 89.44 97 PRO A N 1
ATOM 693 C CA . PRO A 1 97 ? -6.376 -8.644 -9.836 1.00 89.44 97 PRO A CA 1
ATOM 694 C C . PRO A 1 97 ? -5.349 -9.147 -10.850 1.00 89.44 97 PRO A C 1
ATOM 696 O O . PRO A 1 97 ? -5.683 -9.436 -12.001 1.00 89.44 97 PRO A O 1
ATOM 699 N N . TYR A 1 98 ? -4.103 -9.300 -10.414 1.00 89.94 98 TYR A N 1
ATOM 700 C CA . TYR A 1 98 ? -3.045 -9.922 -11.203 1.00 89.94 98 TYR A CA 1
ATOM 701 C C . TYR A 1 98 ? -2.340 -11.024 -10.409 1.00 89.94 98 TYR A C 1
ATOM 703 O O . TYR A 1 98 ? -2.236 -10.980 -9.184 1.00 89.94 98 TYR A O 1
ATOM 711 N N . ALA A 1 99 ? -1.827 -12.027 -11.121 1.00 91.25 99 ALA A N 1
ATOM 712 C CA . ALA A 1 99 ? -1.086 -13.121 -10.506 1.00 91.25 99 ALA A CA 1
ATOM 713 C C . ALA A 1 99 ? 0.338 -12.690 -10.121 1.00 91.25 99 ALA A C 1
ATOM 715 O O . ALA A 1 99 ? 0.981 -11.934 -10.855 1.00 91.25 99 ALA A O 1
ATOM 716 N N . ALA A 1 100 ? 0.858 -13.226 -9.016 1.00 89.62 100 ALA A N 1
ATOM 717 C CA . ALA A 1 100 ? 2.279 -13.111 -8.685 1.00 89.62 100 ALA A CA 1
ATOM 718 C C . ALA A 1 100 ? 3.143 -13.641 -9.848 1.00 89.62 100 ALA A C 1
ATOM 720 O O . ALA A 1 100 ? 2.789 -14.637 -10.481 1.00 89.62 100 ALA A O 1
ATOM 721 N N . GLY A 1 101 ? 4.233 -12.940 -10.158 1.00 88.38 101 GLY A N 1
ATOM 722 C CA . GLY A 1 101 ? 5.130 -13.243 -11.276 1.00 88.38 101 GLY A CA 1
ATOM 723 C C . GLY A 1 101 ? 4.659 -12.770 -12.653 1.00 88.38 101 GLY A C 1
ATOM 724 O O . GLY A 1 101 ? 5.426 -12.816 -13.617 1.00 88.38 101 GLY A O 1
ATOM 725 N N . SER A 1 102 ? 3.426 -12.267 -12.769 1.00 91.56 102 SER A N 1
ATOM 726 C CA . SER A 1 102 ? 2.950 -11.629 -14.000 1.00 91.56 102 SER A CA 1
ATOM 727 C C . SER A 1 102 ? 3.747 -10.361 -14.332 1.00 91.56 102 SER A C 1
ATOM 729 O O . SER A 1 102 ? 4.438 -9.784 -13.490 1.00 91.56 102 SER A O 1
ATOM 731 N N . TRP A 1 103 ? 3.637 -9.882 -15.573 1.00 90.44 103 TRP A N 1
ATOM 732 C CA . TRP A 1 103 ? 4.288 -8.627 -15.953 1.00 90.44 103 TRP A CA 1
ATOM 733 C C . TRP A 1 103 ? 3.735 -7.433 -15.156 1.00 90.44 103 TRP A C 1
ATOM 735 O O . TRP A 1 103 ? 4.487 -6.504 -14.877 1.00 90.44 103 TRP A O 1
ATOM 745 N N . GLN A 1 104 ? 2.457 -7.472 -14.751 1.00 92.56 104 GLN A N 1
ATOM 746 C CA . GLN A 1 104 ? 1.842 -6.459 -13.890 1.00 92.56 104 GLN A CA 1
ATOM 747 C C . GLN A 1 104 ? 2.448 -6.467 -12.490 1.00 92.56 104 GLN A C 1
ATOM 749 O O . GLN A 1 104 ? 2.716 -5.396 -11.954 1.00 92.56 104 GLN A O 1
ATOM 754 N N . ASP A 1 105 ? 2.693 -7.657 -11.927 1.00 91.50 105 ASP A N 1
ATOM 755 C CA . ASP A 1 105 ? 3.388 -7.810 -10.646 1.00 91.50 105 ASP A CA 1
ATOM 756 C C . ASP A 1 105 ? 4.747 -7.118 -10.723 1.00 91.50 105 ASP A C 1
ATOM 758 O O . ASP A 1 105 ? 4.983 -6.135 -10.030 1.00 91.50 105 ASP A O 1
ATOM 762 N N . ARG A 1 106 ? 5.585 -7.513 -11.685 1.00 91.19 106 ARG A N 1
ATOM 763 C CA . ARG A 1 106 ? 6.924 -6.929 -11.865 1.00 91.19 106 ARG A CA 1
ATOM 764 C C . ARG A 1 106 ? 6.892 -5.421 -12.101 1.00 91.19 106 ARG A C 1
ATOM 766 O O . ARG A 1 106 ? 7.725 -4.706 -11.551 1.00 91.19 106 ARG A O 1
ATOM 773 N N . LEU A 1 107 ? 5.936 -4.935 -12.895 1.00 91.56 107 LEU A N 1
ATOM 774 C CA . LEU A 1 107 ? 5.763 -3.508 -13.150 1.00 91.56 107 LEU A CA 1
ATOM 775 C C . LEU A 1 107 ? 5.446 -2.746 -11.860 1.00 91.56 107 LEU A C 1
ATOM 777 O O . LEU A 1 107 ? 6.102 -1.753 -11.577 1.00 91.56 107 LEU A O 1
ATOM 781 N N . ILE A 1 108 ? 4.462 -3.193 -11.082 1.00 92.19 108 ILE A N 1
ATOM 782 C CA . ILE A 1 108 ? 4.029 -2.495 -9.863 1.00 92.19 108 ILE A CA 1
ATOM 783 C C . ILE A 1 108 ? 5.104 -2.562 -8.779 1.00 92.19 108 ILE A C 1
ATOM 785 O O . ILE A 1 108 ? 5.383 -1.556 -8.125 1.00 92.19 108 ILE A O 1
ATOM 789 N N . GLU A 1 109 ? 5.757 -3.713 -8.621 1.00 92.31 109 GLU A N 1
ATOM 790 C CA . GLU A 1 109 ? 6.852 -3.866 -7.662 1.00 92.31 109 GLU A CA 1
ATOM 791 C C . GLU A 1 109 ? 8.055 -2.970 -8.008 1.00 92.31 109 GLU A C 1
ATOM 793 O O . GLU A 1 109 ? 8.700 -2.447 -7.100 1.00 92.31 109 GLU A O 1
ATOM 798 N N . ALA A 1 110 ? 8.316 -2.696 -9.295 1.00 93.69 110 ALA A N 1
ATOM 799 C CA . ALA A 1 110 ? 9.368 -1.763 -9.713 1.00 93.69 110 ALA A CA 1
ATOM 800 C C . ALA A 1 110 ? 9.136 -0.327 -9.215 1.00 93.69 110 ALA A C 1
ATOM 802 O O . ALA A 1 110 ? 10.092 0.421 -9.012 1.00 93.69 110 ALA A O 1
ATOM 803 N N . PHE A 1 111 ? 7.878 0.062 -8.986 1.00 93.50 111 PHE A N 1
ATOM 804 C CA . PHE A 1 111 ? 7.552 1.360 -8.400 1.00 93.50 111 PHE A CA 1
ATOM 805 C C . PHE A 1 111 ? 7.606 1.349 -6.870 1.00 93.50 111 PHE A C 1
ATOM 807 O O . PHE A 1 111 ? 7.981 2.369 -6.297 1.00 93.50 111 PHE A O 1
ATOM 814 N N . GLY A 1 112 ? 7.283 0.231 -6.208 1.00 89.94 112 GLY A N 1
ATOM 815 C CA . GLY A 1 112 ? 6.985 0.178 -4.769 1.00 89.94 112 GLY A CA 1
ATOM 816 C C . GLY A 1 112 ? 8.020 0.836 -3.848 1.00 89.94 112 GLY A C 1
ATOM 817 O O . GLY A 1 112 ? 7.651 1.524 -2.907 1.00 89.94 112 GLY A O 1
ATOM 818 N N . GLY A 1 113 ? 9.320 0.716 -4.130 1.00 88.62 113 GLY A N 1
ATOM 819 C CA . GLY A 1 113 ? 10.356 1.350 -3.305 1.00 88.62 113 GLY A CA 1
ATOM 820 C C . GLY A 1 113 ? 10.393 2.878 -3.435 1.00 88.62 113 GLY A C 1
ATOM 821 O O . GLY A 1 113 ? 10.205 3.617 -2.465 1.00 88.62 113 GLY A O 1
ATOM 822 N N . THR A 1 114 ? 10.667 3.369 -4.643 1.00 92.44 114 THR A N 1
ATOM 823 C CA . THR A 1 114 ? 10.857 4.805 -4.886 1.00 92.44 114 THR A CA 1
ATOM 824 C C . THR A 1 114 ? 9.546 5.581 -4.832 1.00 92.44 114 THR A C 1
ATOM 826 O O . THR A 1 114 ? 9.527 6.709 -4.337 1.00 92.44 114 THR A O 1
ATOM 829 N N . HIS A 1 115 ? 8.450 4.983 -5.304 1.00 92.12 115 HIS A N 1
ATOM 830 C CA . HIS A 1 115 ? 7.119 5.574 -5.223 1.00 92.12 115 HIS A CA 1
ATOM 831 C C . HIS A 1 115 ? 6.704 5.788 -3.770 1.00 92.12 115 HIS A C 1
ATOM 833 O O . HIS A 1 115 ? 6.343 6.906 -3.431 1.00 92.12 115 HIS A O 1
ATOM 839 N N . ASP A 1 116 ? 6.884 4.807 -2.885 1.00 89.88 116 ASP A N 1
ATOM 840 C CA . ASP A 1 116 ? 6.565 4.970 -1.462 1.00 89.88 116 ASP A CA 1
ATOM 841 C C . ASP A 1 116 ? 7.484 5.977 -0.759 1.00 89.88 116 ASP A C 1
ATOM 843 O O . ASP A 1 116 ? 7.052 6.727 0.123 1.00 89.88 116 ASP A O 1
ATOM 847 N N . MET A 1 117 ? 8.763 6.034 -1.148 1.00 91.25 117 MET A N 1
ATOM 848 C CA . MET A 1 117 ? 9.699 7.021 -0.607 1.00 91.25 117 MET A CA 1
ATOM 849 C C . MET A 1 117 ? 9.244 8.451 -0.933 1.00 91.25 117 MET A C 1
ATOM 851 O O . MET A 1 117 ? 9.156 9.284 -0.033 1.00 91.25 117 MET A O 1
ATOM 855 N N . ILE A 1 118 ? 8.947 8.737 -2.204 1.00 90.75 118 ILE A N 1
ATOM 856 C CA . ILE A 1 118 ? 8.551 10.075 -2.677 1.00 90.75 118 ILE A CA 1
ATOM 857 C C . ILE A 1 118 ? 7.101 10.392 -2.282 1.00 90.75 118 ILE A C 1
ATOM 859 O O . ILE A 1 118 ? 6.785 11.492 -1.824 1.00 90.75 118 ILE A O 1
ATOM 863 N N . GLY A 1 119 ? 6.219 9.418 -2.473 1.00 86.44 119 GLY A N 1
ATOM 864 C CA . GLY A 1 119 ? 4.779 9.506 -2.283 1.00 86.44 119 GLY A CA 1
ATOM 865 C C . GLY A 1 119 ? 4.375 9.567 -0.818 1.00 86.44 119 GLY A C 1
ATOM 866 O O . GLY A 1 119 ? 3.467 10.323 -0.490 1.00 86.44 119 GLY A O 1
ATOM 867 N N . GLY A 1 120 ? 5.063 8.856 0.079 1.00 88.38 120 GLY A N 1
ATOM 868 C CA . GLY A 1 120 ? 4.653 8.788 1.481 1.00 88.38 120 GLY A CA 1
ATOM 869 C C . GLY A 1 120 ? 5.699 9.195 2.507 1.00 88.38 120 GLY A C 1
ATOM 870 O O . GLY A 1 120 ? 5.411 9.995 3.397 1.00 88.38 120 GLY A O 1
ATOM 871 N N . LYS A 1 121 ? 6.923 8.664 2.413 1.00 88.00 121 LYS A N 1
ATOM 872 C CA . LYS A 1 121 ? 7.927 8.877 3.468 1.00 88.00 121 LYS A CA 1
ATOM 873 C C . LYS A 1 121 ? 8.454 10.313 3.500 1.00 88.00 121 LYS A C 1
ATOM 875 O O . LYS A 1 121 ? 8.470 10.931 4.558 1.00 88.00 121 LYS A O 1
ATOM 880 N N . VAL A 1 122 ? 8.873 10.855 2.355 1.00 87.81 122 VAL A N 1
ATOM 881 C CA . VAL A 1 122 ? 9.411 12.227 2.250 1.00 87.81 122 VAL A CA 1
ATOM 882 C C . VAL A 1 122 ? 8.318 13.279 2.448 1.00 87.81 122 VAL A C 1
ATOM 884 O O . VAL A 1 122 ? 8.587 14.350 2.984 1.00 87.81 122 VAL A O 1
ATOM 887 N N . SER A 1 123 ? 7.082 12.970 2.058 1.00 85.38 123 SER A N 1
ATOM 888 C CA . SER A 1 123 ? 5.919 13.849 2.221 1.00 85.38 123 SER A CA 1
ATOM 889 C C . SER A 1 123 ? 5.325 13.838 3.639 1.00 85.38 123 SER A C 1
ATOM 891 O O . SER A 1 123 ? 4.448 14.650 3.926 1.00 85.38 123 SER A O 1
ATOM 893 N N . GLY A 1 124 ? 5.779 12.944 4.530 1.00 88.00 124 GLY A N 1
ATOM 894 C CA . GLY A 1 124 ? 5.247 12.806 5.894 1.00 88.00 124 GLY A CA 1
ATOM 895 C C . GLY A 1 124 ? 3.849 12.178 5.961 1.00 88.00 124 GLY A C 1
ATOM 896 O O . GLY A 1 124 ? 3.112 12.379 6.928 1.00 88.00 124 GLY A O 1
ATOM 897 N N . LEU A 1 125 ? 3.451 11.444 4.920 1.00 89.19 125 LEU A N 1
ATOM 898 C CA . LEU A 1 125 ? 2.139 10.797 4.828 1.00 89.19 125 LEU A CA 1
ATOM 899 C C . LEU A 1 125 ? 2.143 9.373 5.399 1.00 89.19 125 LEU A C 1
ATOM 901 O O . LEU A 1 125 ? 1.070 8.781 5.548 1.00 89.19 125 LEU A O 1
ATOM 905 N N . TYR A 1 126 ? 3.321 8.856 5.763 1.00 91.25 126 TYR A N 1
ATOM 906 C CA . TYR A 1 126 ? 3.484 7.605 6.499 1.00 91.25 126 TYR A CA 1
ATOM 907 C C . TYR A 1 126 ? 3.893 7.833 7.956 1.00 91.25 126 TYR A C 1
ATOM 909 O O . TYR A 1 126 ? 4.588 8.798 8.271 1.00 91.25 126 TYR A O 1
ATOM 917 N N . ASP A 1 127 ? 3.451 6.935 8.833 1.00 89.88 127 ASP A N 1
ATOM 918 C CA . ASP A 1 127 ? 3.870 6.887 10.232 1.00 89.88 127 ASP A CA 1
ATOM 919 C C . ASP A 1 127 ? 5.235 6.192 10.405 1.00 89.88 127 ASP A C 1
ATOM 921 O O . ASP A 1 127 ? 5.865 5.738 9.446 1.00 89.88 127 ASP A O 1
ATOM 925 N N . GLU A 1 128 ? 5.710 6.099 11.648 1.00 87.12 128 GLU A N 1
ATOM 926 C CA . GLU A 1 128 ? 7.005 5.486 11.983 1.00 87.12 128 GLU A CA 1
ATOM 927 C C . GLU A 1 128 ? 7.097 3.996 11.615 1.00 87.12 128 GLU A C 1
ATOM 929 O O . GLU A 1 128 ? 8.195 3.468 11.439 1.00 87.12 128 GLU A O 1
ATOM 934 N N . GLN A 1 129 ? 5.955 3.318 11.461 1.00 86.25 129 GLN A N 1
ATOM 935 C CA . GLN A 1 129 ? 5.868 1.914 11.056 1.00 86.25 129 GLN A CA 1
ATOM 936 C C . GLN A 1 129 ? 5.736 1.758 9.531 1.00 86.25 129 GLN A C 1
ATOM 938 O O . GLN A 1 129 ? 5.677 0.636 9.023 1.00 86.25 129 GLN A O 1
ATOM 943 N N . GLY A 1 130 ? 5.703 2.870 8.790 1.00 87.62 130 GLY A N 1
ATOM 944 C CA . GLY A 1 130 ? 5.527 2.894 7.342 1.00 87.62 130 GLY A CA 1
ATOM 945 C C . GLY A 1 130 ? 4.084 2.667 6.893 1.00 87.62 130 GLY A C 1
ATOM 946 O O . GLY A 1 130 ? 3.858 2.426 5.710 1.00 87.62 130 GLY A O 1
ATOM 947 N N . ASN A 1 131 ? 3.108 2.721 7.802 1.00 90.56 131 ASN A N 1
ATOM 948 C CA . ASN A 1 131 ? 1.693 2.702 7.443 1.00 90.56 131 ASN A CA 1
ATOM 949 C C . ASN A 1 131 ? 1.250 4.090 7.011 1.00 90.56 131 ASN A C 1
ATOM 951 O O . ASN A 1 131 ? 1.874 5.094 7.346 1.00 90.56 131 ASN A O 1
ATOM 955 N N . THR A 1 132 ? 0.121 4.166 6.320 1.00 90.69 132 THR A N 1
ATOM 956 C CA . THR A 1 132 ? -0.499 5.456 6.051 1.00 90.69 132 THR A CA 1
ATOM 957 C C . THR A 1 132 ? -0.903 6.136 7.364 1.00 90.69 132 THR A C 1
ATOM 959 O O . THR A 1 132 ? -1.548 5.516 8.211 1.00 90.69 132 THR A O 1
ATOM 962 N N . ARG A 1 133 ? -0.546 7.419 7.529 1.00 92.19 133 ARG A N 1
ATOM 963 C CA . ARG A 1 133 ? -0.820 8.186 8.752 1.00 92.19 133 ARG A CA 1
ATOM 964 C C . ARG A 1 133 ? -2.315 8.179 9.089 1.00 92.19 133 ARG A C 1
ATOM 966 O O . ARG A 1 133 ? -3.163 8.406 8.220 1.00 92.19 133 ARG A O 1
ATOM 973 N N . ARG A 1 134 ? -2.616 7.950 10.367 1.00 91.12 134 ARG A N 1
ATOM 974 C CA . ARG A 1 134 ? -3.975 7.989 10.922 1.00 91.12 134 ARG A CA 1
ATOM 975 C C . ARG A 1 134 ? -4.480 9.419 11.109 1.00 91.12 134 ARG A C 1
ATOM 977 O O . ARG A 1 134 ? -3.709 10.375 11.051 1.00 91.12 134 ARG A O 1
ATOM 984 N N . GLU A 1 135 ? -5.783 9.539 11.323 1.00 89.88 135 GLU A N 1
ATOM 985 C CA . GLU A 1 135 ? -6.509 10.767 11.658 1.00 89.88 135 GLU A CA 1
ATOM 986 C C . GLU A 1 135 ? -6.369 11.867 10.602 1.00 89.88 135 GLU A C 1
ATOM 988 O O . GLU A 1 135 ? -6.500 13.058 10.881 1.00 89.88 135 GLU A O 1
ATOM 993 N N . ARG A 1 136 ? -6.134 11.462 9.348 1.00 90.31 136 ARG A N 1
ATOM 994 C CA . ARG A 1 136 ? -6.090 12.392 8.223 1.00 90.31 136 ARG A CA 1
ATOM 995 C C . ARG A 1 136 ? -7.470 12.986 7.983 1.00 90.31 136 ARG A C 1
ATOM 997 O O . ARG A 1 136 ? -8.460 12.261 7.832 1.00 90.31 136 ARG A O 1
ATOM 1004 N N . SER A 1 137 ? -7.520 14.303 7.869 1.00 90.69 137 SER A N 1
ATOM 1005 C CA . SER A 1 137 ? -8.716 15.022 7.454 1.00 90.69 137 SER A CA 1
ATOM 1006 C C . SER A 1 137 ? -9.157 14.597 6.041 1.00 90.69 137 SER A C 1
ATOM 1008 O O . SER A 1 137 ? -8.390 14.025 5.261 1.00 90.69 137 SER A O 1
ATOM 1010 N N . GLY A 1 138 ? -10.394 14.925 5.655 1.00 88.38 138 GLY A N 1
ATOM 1011 C CA . GLY A 1 138 ? -10.868 14.663 4.290 1.00 88.38 138 GLY A CA 1
ATOM 1012 C C . GLY A 1 138 ? -9.990 15.313 3.210 1.00 88.38 138 GLY A C 1
ATOM 1013 O O . GLY A 1 138 ? -9.706 14.685 2.193 1.00 88.38 138 GLY A O 1
ATOM 1014 N N . HIS A 1 139 ? -9.495 16.533 3.453 1.00 89.56 139 HIS A N 1
ATOM 1015 C CA . HIS A 1 139 ? -8.613 17.228 2.511 1.00 89.56 139 HIS A CA 1
ATOM 1016 C C . HIS A 1 139 ? -7.217 16.595 2.447 1.00 89.56 139 HIS A C 1
ATOM 1018 O O . HIS A 1 139 ? -6.653 16.490 1.362 1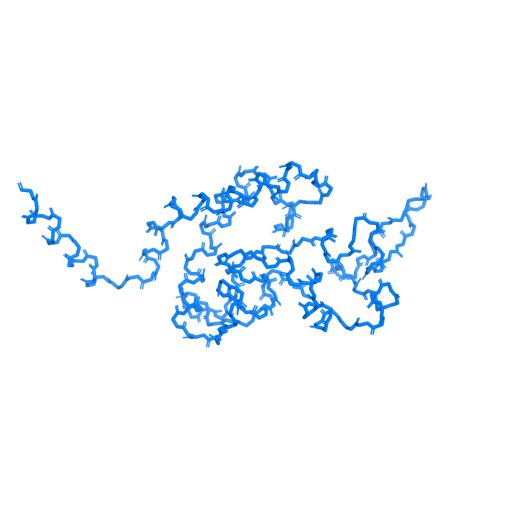.00 89.56 139 HIS A O 1
ATOM 1024 N N . GLU A 1 140 ? -6.678 16.117 3.572 1.00 90.94 140 GLU A N 1
ATOM 1025 C CA . GLU A 1 140 ? -5.393 15.410 3.601 1.00 90.94 140 GLU A CA 1
ATOM 1026 C C . GLU A 1 140 ? -5.467 14.071 2.863 1.00 90.94 140 GLU A C 1
ATOM 1028 O O . GLU A 1 140 ? -4.519 13.698 2.176 1.00 90.94 140 GLU A O 1
ATOM 1033 N N . LYS A 1 141 ? -6.594 13.353 2.957 1.00 88.31 141 LYS A N 1
ATOM 1034 C CA . LYS A 1 141 ? -6.809 12.108 2.202 1.00 88.31 141 LYS A CA 1
ATOM 1035 C C . LYS A 1 141 ? -6.791 12.357 0.694 1.00 88.31 141 LYS A C 1
ATOM 1037 O O . LYS A 1 141 ? -6.052 11.675 -0.009 1.00 88.31 141 LYS A O 1
ATOM 1042 N N . ILE A 1 142 ? -7.523 13.371 0.226 1.00 88.81 142 ILE A N 1
ATOM 1043 C CA . ILE A 1 142 ? -7.560 13.752 -1.196 1.00 88.81 142 ILE A CA 1
ATOM 1044 C C . ILE A 1 142 ? -6.173 14.196 -1.672 1.00 88.81 142 ILE A C 1
ATOM 1046 O O . ILE A 1 142 ? -5.698 13.739 -2.709 1.00 88.81 142 ILE A O 1
ATOM 1050 N N . ALA A 1 143 ? -5.497 15.058 -0.908 1.00 90.25 143 ALA A N 1
ATOM 1051 C CA . ALA A 1 143 ? -4.153 15.511 -1.250 1.00 90.25 143 ALA A CA 1
ATOM 1052 C C . ALA A 1 143 ? -3.156 14.344 -1.319 1.00 90.25 143 ALA A C 1
ATOM 1054 O O . ALA A 1 143 ? -2.336 14.305 -2.233 1.00 90.25 143 ALA A O 1
ATOM 1055 N N . HIS A 1 144 ? -3.251 13.373 -0.402 1.00 89.19 144 HIS A N 1
ATOM 1056 C CA . HIS A 1 144 ? -2.411 12.175 -0.420 1.00 89.19 144 HIS A CA 1
ATOM 1057 C C . HIS A 1 144 ? -2.676 11.316 -1.662 1.00 89.19 144 HIS A C 1
ATOM 1059 O O . HIS A 1 144 ? -1.729 10.892 -2.317 1.00 89.19 144 HIS A O 1
ATOM 1065 N N . GLU A 1 145 ? -3.938 11.096 -2.033 1.00 86.44 145 GLU A N 1
ATOM 1066 C CA . GLU A 1 145 ? -4.282 10.324 -3.231 1.00 86.44 145 GLU A CA 1
ATOM 1067 C C . GLU A 1 145 ? -3.750 10.991 -4.510 1.00 86.44 145 GLU A C 1
ATOM 1069 O O . GLU A 1 145 ? -3.082 10.346 -5.319 1.00 86.44 145 GLU A O 1
ATOM 1074 N N . VAL A 1 146 ? -3.944 12.307 -4.651 1.00 89.06 146 VAL A N 1
ATOM 1075 C CA . VAL A 1 146 ? -3.404 13.083 -5.780 1.00 89.06 146 VAL A CA 1
ATOM 1076 C C . VAL A 1 146 ? -1.876 13.037 -5.798 1.00 89.06 146 VAL A C 1
ATOM 1078 O O . VAL A 1 146 ? -1.278 12.802 -6.848 1.00 89.06 146 VAL A O 1
ATOM 1081 N N . TRP A 1 147 ? -1.230 13.232 -4.646 1.00 90.38 147 TRP A N 1
ATOM 1082 C CA . TRP A 1 147 ? 0.228 13.197 -4.546 1.00 90.38 147 TRP A CA 1
ATOM 1083 C C . TRP A 1 147 ? 0.796 11.818 -4.889 1.00 90.38 147 TRP A C 1
ATOM 1085 O O . TRP A 1 147 ? 1.796 11.734 -5.596 1.00 90.38 147 TRP A O 1
ATOM 1095 N N . SER A 1 148 ? 0.124 10.743 -4.472 1.00 87.50 148 SER A N 1
ATOM 1096 C CA . SER A 1 148 ? 0.481 9.372 -4.840 1.00 87.50 148 SER A CA 1
ATOM 1097 C C . SER A 1 148 ? 0.482 9.182 -6.362 1.00 87.50 148 SER A C 1
ATOM 1099 O O . SER A 1 148 ? 1.428 8.624 -6.915 1.00 87.50 148 SER A O 1
ATOM 1101 N N . VAL A 1 149 ? -0.502 9.731 -7.082 1.00 87.75 149 VAL A N 1
ATOM 1102 C CA . VAL A 1 149 ? -0.510 9.700 -8.557 1.00 87.75 149 VAL A CA 1
ATOM 1103 C C . VAL A 1 149 ? 0.632 10.537 -9.144 1.00 87.75 149 VAL A C 1
ATOM 1105 O O . VAL A 1 149 ? 1.338 10.076 -10.041 1.00 87.75 149 VAL A O 1
ATOM 1108 N N . VAL A 1 150 ? 0.861 11.747 -8.627 1.00 90.94 150 VAL A N 1
ATOM 1109 C CA . VAL A 1 150 ? 1.943 12.633 -9.094 1.00 90.94 150 VAL A CA 1
ATOM 1110 C C . VAL A 1 150 ? 3.323 12.001 -8.884 1.00 90.94 150 VAL A C 1
ATOM 1112 O O . VAL A 1 150 ? 4.182 12.125 -9.756 1.00 90.94 150 VAL A O 1
ATOM 1115 N N . ALA A 1 151 ? 3.527 11.274 -7.781 1.00 91.69 151 ALA A N 1
ATOM 1116 C CA . ALA A 1 151 ? 4.784 10.614 -7.430 1.00 91.69 151 ALA A CA 1
ATOM 1117 C C . ALA A 1 151 ? 5.195 9.495 -8.408 1.00 91.69 151 ALA A C 1
ATOM 1119 O O . ALA A 1 151 ? 6.369 9.122 -8.444 1.00 91.69 151 ALA A O 1
ATOM 1120 N N . VAL A 1 152 ? 4.282 9.003 -9.257 1.00 90.62 152 VAL A N 1
ATOM 1121 C CA . VAL A 1 152 ? 4.603 8.032 -10.318 1.00 90.62 152 VAL A CA 1
ATOM 1122 C C . VAL A 1 152 ? 5.619 8.610 -11.305 1.00 90.62 152 VAL A C 1
ATOM 1124 O O . VAL A 1 152 ? 6.592 7.939 -11.651 1.00 90.62 152 VAL A O 1
ATOM 1127 N N . ALA A 1 153 ? 5.452 9.865 -11.730 1.00 93.50 153 ALA A N 1
ATOM 1128 C CA . ALA A 1 153 ? 6.338 10.493 -12.711 1.00 93.50 153 ALA A CA 1
ATOM 1129 C C . ALA A 1 153 ? 7.811 10.568 -12.244 1.00 93.50 153 ALA A C 1
ATOM 1131 O O . ALA A 1 153 ? 8.676 10.053 -12.955 1.00 93.50 153 ALA A O 1
ATOM 1132 N N . PRO A 1 154 ? 8.143 11.121 -11.059 1.00 94.06 154 PRO A N 1
ATOM 1133 C CA . PRO A 1 154 ? 9.521 11.133 -10.571 1.00 94.06 154 PRO A CA 1
ATOM 1134 C C . PRO A 1 154 ? 10.041 9.743 -10.162 1.00 94.06 154 PRO A C 1
ATOM 1136 O O . PRO A 1 154 ? 11.253 9.539 -10.181 1.00 94.06 154 PRO A O 1
ATOM 1139 N N . ALA A 1 155 ? 9.173 8.774 -9.837 1.00 94.25 155 ALA A N 1
ATOM 1140 C CA . ALA A 1 155 ? 9.581 7.389 -9.574 1.00 94.25 155 ALA A CA 1
ATOM 1141 C C . ALA A 1 155 ? 9.881 6.588 -10.857 1.00 94.25 155 ALA A C 1
ATOM 1143 O O . ALA A 1 155 ? 10.673 5.647 -10.824 1.00 94.25 155 ALA A O 1
ATOM 1144 N N . THR A 1 156 ? 9.299 6.982 -11.995 1.00 94.25 156 THR A N 1
ATOM 1145 C CA . THR A 1 156 ? 9.422 6.287 -13.288 1.00 94.25 156 THR A CA 1
ATOM 1146 C C . THR A 1 156 ? 10.867 5.986 -13.710 1.00 94.25 156 THR A C 1
ATOM 1148 O O . THR A 1 156 ? 11.127 4.830 -14.034 1.00 94.25 156 THR A O 1
ATOM 1151 N N . PRO A 1 157 ? 11.838 6.925 -13.694 1.00 92.69 157 PRO A N 1
ATOM 1152 C CA . PRO A 1 157 ? 13.211 6.600 -14.097 1.00 92.69 157 PRO A CA 1
ATOM 1153 C C . PRO A 1 157 ? 13.859 5.514 -13.225 1.00 92.69 157 PRO A C 1
ATOM 1155 O O . PRO A 1 157 ? 14.647 4.717 -13.731 1.00 92.69 157 PRO A O 1
ATOM 1158 N N . PHE A 1 158 ? 13.505 5.440 -11.940 1.00 94.00 158 PHE A N 1
ATOM 1159 C CA . PHE A 1 158 ? 14.006 4.410 -11.027 1.00 94.00 158 PHE A CA 1
ATOM 1160 C C . PHE A 1 158 ? 13.322 3.065 -11.278 1.00 94.00 158 PHE A C 1
ATOM 1162 O O . PHE A 1 158 ? 14.002 2.051 -11.394 1.00 94.00 158 PHE A O 1
ATOM 1169 N N . ALA A 1 159 ? 12.000 3.062 -11.472 1.00 93.38 159 ALA A N 1
ATOM 1170 C CA . ALA A 1 159 ? 11.262 1.855 -11.840 1.00 93.38 159 ALA A CA 1
ATOM 1171 C C . ALA A 1 159 ? 11.748 1.274 -13.180 1.00 93.38 159 ALA A C 1
ATOM 1173 O O . ALA A 1 159 ? 11.928 0.067 -13.318 1.00 93.38 159 ALA A O 1
ATOM 1174 N N . MET A 1 160 ? 12.036 2.133 -14.163 1.00 92.75 160 MET A N 1
ATOM 1175 C CA . MET A 1 160 ? 12.644 1.719 -15.429 1.00 92.75 160 MET A CA 1
ATOM 1176 C C . MET A 1 160 ? 14.019 1.079 -15.222 1.00 92.75 160 MET A C 1
ATOM 1178 O O . MET A 1 160 ? 14.354 0.141 -15.939 1.00 92.75 160 MET A O 1
ATOM 1182 N N . ALA A 1 161 ? 14.822 1.573 -14.274 1.00 91.69 161 ALA A N 1
ATOM 1183 C CA . ALA A 1 161 ? 16.144 1.015 -13.995 1.00 91.69 161 ALA A CA 1
ATOM 1184 C C . ALA A 1 161 ? 16.064 -0.396 -13.391 1.00 91.69 161 ALA A C 1
ATOM 1186 O O . ALA A 1 161 ? 16.930 -1.218 -13.674 1.00 91.69 161 ALA A O 1
ATOM 1187 N N . GLU A 1 162 ? 15.018 -0.684 -12.613 1.00 90.56 162 GLU A N 1
ATOM 1188 C CA . GLU A 1 162 ? 14.752 -2.027 -12.084 1.00 90.56 162 GLU A CA 1
ATOM 1189 C C . GLU A 1 162 ? 14.173 -2.973 -13.150 1.00 90.56 162 GLU A C 1
ATOM 1191 O O . GLU A 1 162 ? 14.503 -4.156 -13.178 1.00 90.56 162 GLU A O 1
ATOM 1196 N N . LEU A 1 163 ? 13.299 -2.466 -14.028 1.00 89.50 163 LEU A N 1
ATOM 1197 C CA . LEU A 1 163 ? 12.508 -3.298 -14.940 1.00 89.50 163 LEU A CA 1
ATOM 1198 C C . LEU A 1 163 ? 13.193 -3.569 -16.287 1.00 89.50 163 LEU A C 1
ATOM 1200 O O . LEU A 1 163 ? 12.999 -4.632 -16.880 1.00 89.50 163 LEU A O 1
ATOM 1204 N N . LEU A 1 164 ? 13.932 -2.593 -16.820 1.00 90.56 164 LEU A N 1
ATOM 1205 C CA . LEU A 1 164 ? 14.462 -2.664 -18.179 1.00 90.56 164 LEU A CA 1
ATOM 1206 C C . LEU A 1 164 ? 15.866 -3.277 -18.199 1.00 90.56 164 LEU A C 1
ATOM 1208 O O . LEU A 1 164 ? 16.757 -2.795 -17.496 1.00 90.56 164 LEU A O 1
ATOM 1212 N N . PRO A 1 165 ? 16.112 -4.280 -19.058 1.00 90.00 165 PRO A N 1
ATOM 1213 C CA . PRO A 1 165 ? 17.434 -4.869 -19.183 1.00 90.00 165 PRO A CA 1
ATOM 1214 C C . PRO A 1 165 ? 18.419 -3.893 -19.862 1.00 90.00 165 PRO A C 1
ATOM 1216 O O . PRO A 1 165 ? 17.997 -2.981 -20.589 1.00 90.00 165 PRO A O 1
ATOM 1219 N N . PRO A 1 166 ? 19.741 -4.075 -19.676 1.00 91.12 166 PRO A N 1
ATOM 1220 C CA . PRO A 1 166 ? 20.769 -3.189 -20.235 1.00 91.12 166 PRO A CA 1
ATOM 1221 C C . PRO A 1 166 ? 20.661 -2.961 -21.751 1.00 91.12 166 PRO A C 1
ATOM 1223 O O . PRO A 1 166 ? 20.968 -1.878 -22.252 1.00 91.12 166 PRO A O 1
ATOM 1226 N N . GLU A 1 167 ? 20.193 -3.956 -22.501 1.00 93.31 167 GLU A N 1
ATOM 1227 C CA . GLU A 1 167 ? 20.011 -3.888 -23.951 1.00 93.31 167 GLU A CA 1
ATOM 1228 C C . GLU A 1 167 ? 18.943 -2.863 -24.352 1.00 93.31 167 GLU A C 1
ATOM 1230 O O . GLU A 1 167 ? 19.104 -2.163 -25.354 1.00 93.31 167 GLU A O 1
ATOM 1235 N N . VAL A 1 168 ? 17.882 -2.721 -23.553 1.00 92.06 168 VAL A N 1
ATOM 1236 C CA . VAL A 1 168 ? 16.837 -1.716 -23.790 1.00 92.06 168 VAL A CA 1
ATOM 1237 C C . VAL A 1 168 ? 17.390 -0.316 -23.536 1.00 92.06 168 VAL A C 1
ATOM 1239 O O . VAL A 1 168 ? 17.178 0.583 -24.349 1.00 92.06 168 VAL A O 1
ATOM 1242 N N . TRP A 1 169 ? 18.184 -0.133 -22.479 1.00 91.00 169 TRP A N 1
ATOM 1243 C CA . TRP A 1 169 ? 18.880 1.133 -22.225 1.00 91.00 169 TRP A CA 1
ATOM 1244 C C . TRP A 1 169 ? 19.834 1.512 -23.357 1.00 91.00 169 TRP A C 1
ATOM 1246 O O . TRP A 1 169 ? 19.885 2.671 -23.777 1.00 91.00 169 TRP A O 1
ATOM 1256 N N . LYS A 1 170 ? 20.548 0.526 -23.906 1.00 92.06 170 LYS A N 1
ATOM 1257 C CA . LYS A 1 170 ? 21.402 0.718 -25.080 1.00 92.06 170 LYS A CA 1
ATOM 1258 C C . LYS A 1 170 ? 20.590 1.167 -26.298 1.00 92.06 170 LYS A C 1
ATOM 1260 O O . LYS A 1 170 ? 21.008 2.099 -26.982 1.00 92.06 170 LYS A O 1
ATOM 1265 N N . ALA A 1 171 ? 19.433 0.556 -26.551 1.00 91.75 171 ALA A N 1
ATOM 1266 C CA . ALA A 1 171 ? 18.548 0.957 -27.643 1.00 91.75 171 ALA A CA 1
ATOM 1267 C C . ALA A 1 171 ? 18.027 2.395 -27.467 1.00 91.75 171 ALA A C 1
ATOM 1269 O O . ALA A 1 171 ? 18.106 3.188 -28.404 1.00 91.75 171 ALA A O 1
ATOM 1270 N N . ILE A 1 172 ? 17.579 2.762 -26.260 1.00 90.12 172 ILE A N 1
ATOM 1271 C CA . ILE A 1 172 ? 17.141 4.130 -25.931 1.00 90.12 172 ILE A CA 1
ATOM 1272 C C . ILE A 1 172 ? 18.272 5.136 -26.184 1.00 90.12 172 ILE A C 1
ATOM 1274 O O . ILE A 1 172 ? 18.051 6.161 -26.824 1.00 90.12 172 ILE A O 1
ATOM 1278 N N . SER A 1 173 ? 19.495 4.828 -25.742 1.00 90.12 173 SER A N 1
ATOM 1279 C CA . SER A 1 173 ? 20.677 5.672 -25.960 1.00 90.12 173 SER A CA 1
ATOM 1280 C C . SER A 1 173 ? 20.964 5.912 -27.447 1.00 90.12 173 SER A C 1
ATOM 1282 O O . SER A 1 173 ? 21.191 7.052 -27.855 1.00 90.12 173 SER A O 1
ATOM 1284 N N . ILE A 1 174 ? 20.883 4.864 -28.276 1.00 92.44 174 ILE A N 1
ATOM 1285 C CA . ILE A 1 174 ? 21.065 4.973 -29.731 1.00 92.44 174 ILE A CA 1
ATOM 1286 C C . ILE A 1 174 ? 19.986 5.871 -30.348 1.00 92.44 174 ILE A C 1
ATOM 1288 O O . ILE A 1 174 ? 20.315 6.767 -31.123 1.00 92.44 174 ILE A O 1
ATOM 1292 N N . LEU A 1 175 ? 18.713 5.665 -29.992 1.00 90.12 175 LEU A N 1
ATOM 1293 C CA . LEU A 1 175 ? 17.596 6.453 -30.525 1.00 90.12 175 LEU A CA 1
ATOM 1294 C C . LEU A 1 175 ? 17.697 7.934 -30.135 1.00 90.12 175 LEU A C 1
ATOM 1296 O O . LEU A 1 175 ? 17.522 8.802 -30.985 1.00 90.12 175 LEU A O 1
ATOM 1300 N N . LEU A 1 176 ? 18.035 8.228 -28.877 1.00 90.00 176 LEU A N 1
ATOM 1301 C CA . LEU A 1 176 ? 18.254 9.599 -28.405 1.00 90.00 176 LEU A CA 1
ATOM 1302 C C . LEU A 1 176 ? 19.476 10.250 -29.065 1.00 90.00 176 LEU A C 1
ATOM 1304 O O . LEU A 1 176 ? 19.466 11.450 -29.326 1.00 90.00 176 LEU A O 1
ATOM 1308 N N . GLY A 1 177 ? 20.524 9.471 -29.341 1.00 88.25 177 GLY A N 1
ATOM 1309 C CA . GLY A 1 177 ? 21.706 9.932 -30.065 1.00 88.25 177 GLY A CA 1
ATOM 1310 C C . GLY A 1 177 ? 21.431 10.242 -31.538 1.00 88.25 177 GLY A C 1
ATOM 1311 O O . GLY A 1 177 ? 21.998 11.194 -32.057 1.00 88.25 177 GLY A O 1
ATOM 1312 N N . ALA A 1 178 ? 20.549 9.478 -32.189 1.00 82.06 178 ALA A N 1
ATOM 1313 C CA . ALA A 1 178 ? 20.141 9.686 -33.582 1.00 82.06 178 ALA A CA 1
ATOM 1314 C C . ALA A 1 178 ? 19.113 10.819 -33.768 1.00 82.06 178 ALA A C 1
ATOM 1316 O O . ALA A 1 178 ? 18.900 11.271 -34.888 1.00 82.06 178 ALA A O 1
ATOM 1317 N N . ALA A 1 179 ? 18.462 11.254 -32.685 1.00 74.75 179 ALA A N 1
ATOM 1318 C CA . ALA A 1 179 ? 17.521 12.376 -32.670 1.00 74.75 179 ALA A CA 1
ATOM 1319 C C . ALA A 1 179 ? 18.193 13.745 -32.418 1.00 74.75 179 ALA A C 1
ATOM 1321 O O . ALA A 1 179 ? 17.491 14.755 -32.341 1.00 74.75 179 ALA A O 1
ATOM 1322 N N . LYS A 1 180 ? 19.523 13.772 -32.253 1.00 56.59 180 LYS A N 1
ATOM 1323 C CA . LYS A 1 180 ? 20.349 14.989 -32.231 1.00 56.59 180 LYS A CA 1
ATOM 1324 C C . LYS A 1 180 ? 20.787 15.371 -33.637 1.00 56.59 180 LYS A C 1
ATOM 1326 O O . LYS A 1 180 ? 20.853 16.594 -33.885 1.00 56.59 180 LYS A O 1
#

Radius of gyration: 18.67 Å; chains: 1; bounding box: 42×30×66 Å

Sequence (180 aa):
MSNLSGKSEGVRGDGTKIGGTRVDLDGVCGADNKRCVTKDDGNGNRILDLKDGAVQWDRAGADNLSLADWLKTDEGQKMAGLTGGIQGAEGTLFGIPYAAGSWQDRLIEAFGGTHDMIGGKVSGLYDEQGNTRRERSGHEKIAHEVWSVVAVAPATPFAMAELLPPEVWKAISILLGAAK

Foldseek 3Di:
DALFQEAACFLVSPRTRLFWAFADQCLQQNLQNLQWDWDDPVPRDTDFDDDVNDIGGDCVSVVNDDSLRSCVDPSNQVRTAQQWGYRNYFIDHNNHGDDHPDPSRNLRSLLRPQLLCQLDVVVVQADPSSGGDPPDDPVRVVVSSVSSVVSCVVSVVSSCVSNPDVVVVVVVVVVVVVVD

Secondary structure (DSSP, 8-state):
--TT-S----TTSS-----SBPPBHHHHH-TT-TTB-EEE-SSS-EEE-EETTEEPB-SGGGTT--HHHHTTSHHHHTTSBTTB-BTTS--EETTEE--TTSHHHHHHHHHHHHHHIIIIITTT-B-TTSSBPSS--HHHHHHHHHHHHHHHHHHHHHHHHHHS-HHHHHHHHHHHHHT-